Protein AF-A0A1X0SDA2-F1 (afdb_monomer)

Nearest PDB structures (foldseek):
  9e30-assembly2_B  TM=5.821E-01  e=6.233E+00  Homo sapiens

pLDDT: mean 78.37, std 19.58, range [34.31, 94.0]

Mean predicted aligned error: 14.25 Å

Radius of gyration: 33.46 Å; Cα contacts (8 Å, |Δi|>4): 51; chains: 1; bounding box: 66×58×89 Å

Structure (mmCIF, N/CA/C/O backbone):
data_AF-A0A1X0SDA2-F1
#
_entry.id   AF-A0A1X0SDA2-F1
#
loop_
_atom_site.group_PDB
_atom_site.id
_atom_site.type_symbol
_atom_site.label_atom_id
_atom_site.label_alt_id
_atom_site.label_comp_id
_atom_site.label_asym_id
_atom_site.label_entity_id
_atom_site.label_seq_id
_atom_site.pdbx_PDB_ins_code
_atom_site.Cartn_x
_atom_site.Cartn_y
_atom_site.Cartn_z
_atom_site.occupancy
_atom_site.B_iso_or_equiv
_atom_site.auth_seq_id
_atom_site.auth_comp_id
_atom_site.auth_asym_id
_atom_site.auth_atom_id
_atom_site.pdbx_PDB_model_num
ATOM 1 N N . SER A 1 1 ? -6.353 -14.352 3.993 1.00 35.25 1 SER A N 1
ATOM 2 C CA . SER A 1 1 ? -5.625 -14.753 2.774 1.00 35.25 1 SER A CA 1
ATOM 3 C C . SER A 1 1 ? -4.343 -13.950 2.722 1.00 35.25 1 SER A C 1
ATOM 5 O O . SER A 1 1 ? -4.430 -12.735 2.766 1.00 35.25 1 SER A O 1
ATOM 7 N N . ASN A 1 2 ? -3.171 -14.589 2.749 1.00 39.34 2 ASN A N 1
ATOM 8 C CA . ASN A 1 2 ? -1.880 -13.894 2.675 1.00 39.34 2 ASN A CA 1
ATOM 9 C C . ASN A 1 2 ? -1.632 -13.540 1.202 1.00 39.34 2 ASN A C 1
ATOM 11 O O . ASN A 1 2 ? -1.119 -14.365 0.447 1.00 39.34 2 ASN A O 1
ATOM 15 N N . ILE A 1 3 ? -2.091 -12.369 0.762 1.00 51.84 3 ILE A N 1
ATOM 16 C CA . ILE A 1 3 ? -1.771 -11.879 -0.578 1.00 51.84 3 ILE A CA 1
ATOM 17 C C . ILE A 1 3 ? -0.291 -11.519 -0.552 1.00 51.84 3 ILE A C 1
ATOM 19 O O . ILE A 1 3 ? 0.168 -10.678 0.219 1.00 51.84 3 ILE A O 1
ATOM 23 N N . ASN A 1 4 ? 0.485 -12.246 -1.345 1.00 62.78 4 ASN A N 1
ATOM 24 C CA . ASN A 1 4 ? 1.884 -11.938 -1.545 1.00 62.78 4 ASN A CA 1
ATOM 25 C C . ASN A 1 4 ? 1.921 -10.639 -2.357 1.00 62.78 4 ASN A C 1
ATOM 27 O O . ASN A 1 4 ? 1.657 -10.679 -3.547 1.00 62.78 4 ASN A O 1
ATOM 31 N N . TYR A 1 5 ? 2.178 -9.486 -1.741 1.00 63.56 5 TYR A N 1
ATOM 32 C CA . TYR A 1 5 ? 2.204 -8.191 -2.441 1.00 63.56 5 TYR A CA 1
ATOM 33 C C . TYR A 1 5 ? 3.291 -8.129 -3.535 1.00 63.56 5 TYR A C 1
ATOM 35 O O . TYR A 1 5 ? 3.168 -7.368 -4.491 1.00 63.56 5 TYR A O 1
ATOM 43 N N . VAL A 1 6 ? 4.263 -9.051 -3.514 1.00 65.62 6 VAL A N 1
ATOM 44 C CA . VAL A 1 6 ? 5.154 -9.322 -4.656 1.00 65.62 6 VAL A CA 1
ATOM 45 C C . VAL A 1 6 ? 4.363 -9.772 -5.898 1.00 65.62 6 VAL A C 1
ATOM 47 O O . VAL A 1 6 ? 4.707 -9.393 -7.016 1.00 65.62 6 VAL A O 1
ATOM 50 N N . ALA A 1 7 ? 3.266 -10.516 -5.711 1.00 71.12 7 ALA A N 1
ATOM 51 C CA . ALA A 1 7 ? 2.349 -10.961 -6.763 1.00 71.12 7 ALA A CA 1
ATOM 52 C C . ALA A 1 7 ? 1.712 -9.792 -7.524 1.00 71.12 7 ALA A C 1
ATOM 54 O O . ALA A 1 7 ? 1.456 -9.927 -8.717 1.00 71.12 7 ALA A O 1
ATOM 55 N N . TYR A 1 8 ? 1.504 -8.637 -6.878 1.00 81.06 8 TYR A N 1
ATOM 56 C CA . TYR A 1 8 ? 0.996 -7.444 -7.560 1.00 81.06 8 TYR A CA 1
ATOM 57 C C . TYR A 1 8 ? 1.887 -7.057 -8.745 1.00 81.06 8 TYR A C 1
ATOM 59 O O . TYR A 1 8 ? 1.380 -6.765 -9.822 1.00 81.06 8 TYR A O 1
ATOM 67 N N . TRP A 1 9 ? 3.209 -7.104 -8.567 1.00 85.56 9 TRP A N 1
ATOM 68 C CA . TRP A 1 9 ? 4.169 -6.691 -9.591 1.00 85.56 9 TRP A CA 1
ATOM 69 C C . TRP A 1 9 ? 4.317 -7.725 -10.705 1.00 85.56 9 TRP A C 1
ATOM 71 O O . TRP A 1 9 ? 4.426 -7.358 -11.870 1.00 85.56 9 TRP A O 1
ATOM 81 N N . VAL A 1 10 ? 4.300 -9.016 -10.367 1.00 81.75 10 VAL A N 1
ATOM 82 C CA . VAL A 1 10 ? 4.515 -10.090 -11.353 1.00 81.75 10 VAL A CA 1
ATOM 83 C C . VAL A 1 10 ? 3.259 -10.464 -12.146 1.00 81.75 10 VAL A C 1
ATOM 85 O O . VAL A 1 10 ? 3.384 -11.057 -13.212 1.00 81.75 10 VAL A O 1
ATOM 88 N N . ASN A 1 11 ? 2.062 -10.098 -11.675 1.00 84.75 11 ASN A N 1
ATOM 89 C CA . ASN A 1 11 ? 0.792 -10.439 -12.332 1.00 84.75 11 ASN A CA 1
ATOM 90 C C . ASN A 1 11 ? 0.284 -9.379 -13.325 1.00 84.75 11 ASN A C 1
ATOM 92 O O . ASN A 1 11 ? -0.814 -9.523 -13.858 1.00 84.75 11 ASN A O 1
ATOM 96 N N . GLN A 1 12 ? 1.038 -8.308 -13.563 1.00 84.56 12 GLN A N 1
ATOM 97 C CA . GLN A 1 12 ? 0.644 -7.223 -14.463 1.00 84.56 12 GLN A CA 1
ATOM 98 C C . GLN A 1 12 ? 1.834 -6.769 -15.314 1.00 84.56 12 GLN A C 1
ATOM 100 O O . GLN A 1 12 ? 2.992 -6.953 -14.925 1.00 84.56 12 GLN A O 1
ATOM 105 N N . ALA A 1 13 ? 1.564 -6.167 -16.474 1.00 88.50 13 ALA A N 1
ATOM 106 C CA . ALA A 1 13 ? 2.626 -5.687 -17.348 1.00 88.50 13 ALA A CA 1
ATOM 107 C C . ALA A 1 13 ? 3.423 -4.558 -16.671 1.00 88.50 13 ALA A C 1
ATOM 109 O O . ALA A 1 13 ? 2.871 -3.744 -15.930 1.00 88.50 13 ALA A O 1
ATOM 110 N N . ILE A 1 14 ? 4.727 -4.478 -16.959 1.00 87.19 14 ILE A N 1
ATOM 111 C CA . ILE A 1 14 ? 5.639 -3.486 -16.354 1.00 87.19 14 ILE A CA 1
ATOM 112 C C . ILE A 1 14 ? 5.142 -2.049 -16.589 1.00 87.19 14 ILE A C 1
ATOM 114 O O . ILE A 1 14 ? 5.273 -1.180 -15.722 1.00 87.19 14 ILE A O 1
ATOM 118 N N . ASN A 1 15 ? 4.523 -1.795 -17.744 1.00 88.19 15 ASN A N 1
ATOM 119 C CA . ASN A 1 15 ? 3.973 -0.487 -18.090 1.00 88.19 15 ASN A CA 1
ATOM 120 C C . ASN A 1 15 ? 2.847 -0.040 -17.152 1.00 88.19 15 ASN A C 1
ATOM 122 O O . ASN A 1 15 ? 2.805 1.144 -16.802 1.00 88.19 15 ASN A O 1
ATOM 126 N N . ASP A 1 16 ? 2.046 -0.984 -16.660 1.00 89.81 16 ASP A N 1
ATOM 127 C CA . ASP A 1 16 ? 0.895 -0.741 -15.785 1.00 89.81 16 ASP A CA 1
ATOM 128 C C . ASP A 1 16 ? 1.294 -0.574 -14.316 1.00 89.81 16 ASP A C 1
ATOM 130 O O . ASP A 1 16 ? 0.470 -0.258 -13.461 1.00 89.81 16 ASP A O 1
ATOM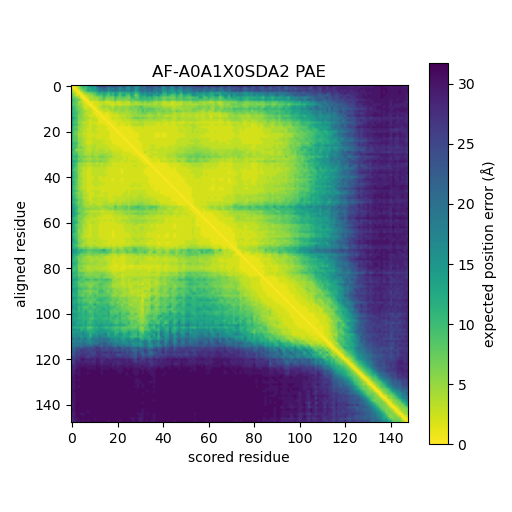 134 N N . TRP A 1 17 ? 2.572 -0.771 -13.986 1.00 92.00 17 TRP A N 1
ATOM 135 C CA . TRP A 1 17 ? 3.034 -0.596 -12.620 1.00 92.00 17 TRP A CA 1
ATOM 136 C C . TRP A 1 17 ? 2.835 0.847 -12.164 1.00 92.00 17 TRP A C 1
ATOM 138 O O . TRP A 1 17 ? 3.349 1.796 -12.769 1.00 92.00 17 TRP A O 1
ATOM 148 N N . ASN A 1 18 ? 2.141 0.987 -11.037 1.00 91.75 18 ASN A N 1
ATOM 149 C CA . ASN A 1 18 ? 1.778 2.263 -10.446 1.00 91.75 18 ASN A CA 1
ATOM 150 C C . ASN A 1 18 ? 1.767 2.165 -8.913 1.00 91.75 18 ASN A C 1
ATOM 152 O O . ASN A 1 18 ? 1.230 1.223 -8.328 1.00 91.75 18 ASN A O 1
ATOM 156 N N . VAL A 1 19 ? 2.373 3.167 -8.273 1.00 92.25 19 VAL A N 1
ATOM 157 C CA . VAL A 1 19 ? 2.463 3.310 -6.813 1.00 92.25 19 VAL A CA 1
ATOM 158 C C . VAL A 1 19 ? 1.098 3.600 -6.188 1.00 92.25 19 VAL A C 1
ATOM 160 O O . VAL A 1 19 ? 0.808 3.115 -5.099 1.00 92.25 19 VAL A O 1
ATOM 163 N N . ILE A 1 20 ? 0.258 4.389 -6.860 1.00 93.06 20 ILE A N 1
ATOM 164 C CA . ILE A 1 20 ? -1.069 4.748 -6.351 1.00 93.06 20 ILE A CA 1
ATOM 165 C C . ILE A 1 20 ? -2.004 3.548 -6.397 1.00 93.06 20 ILE A C 1
ATOM 167 O O . ILE A 1 20 ? -2.678 3.282 -5.409 1.00 93.06 20 ILE A O 1
ATOM 171 N N . ASP A 1 21 ? -1.977 2.780 -7.483 1.00 91.75 21 ASP A N 1
ATOM 172 C CA . ASP A 1 21 ? -2.808 1.580 -7.615 1.00 91.75 21 ASP A CA 1
ATOM 173 C C . ASP A 1 21 ? -2.396 0.504 -6.600 1.00 91.75 21 ASP A C 1
ATOM 175 O O . ASP A 1 21 ? -3.250 -0.166 -6.019 1.00 91.75 21 ASP A O 1
ATOM 179 N N . TYR A 1 22 ? -1.097 0.410 -6.292 1.00 92.25 22 TYR A N 1
ATOM 180 C CA . TYR A 1 22 ? -0.611 -0.423 -5.193 1.00 92.25 22 TYR A CA 1
ATOM 181 C C . TYR A 1 22 ? -1.199 0.030 -3.848 1.00 92.25 22 TYR A C 1
ATOM 183 O O . TYR A 1 22 ? -1.706 -0.789 -3.084 1.00 92.25 22 TYR A O 1
ATOM 191 N N . PHE A 1 23 ? -1.159 1.334 -3.546 1.00 92.31 23 PHE A N 1
ATOM 192 C CA . PHE A 1 23 ? -1.719 1.844 -2.294 1.00 92.31 23 PHE A CA 1
ATOM 193 C C . PHE A 1 23 ? -3.242 1.709 -2.217 1.00 92.31 23 PHE A C 1
ATOM 195 O O . PHE A 1 23 ? -3.749 1.458 -1.128 1.00 92.31 23 PHE A O 1
ATOM 202 N N . MET A 1 24 ? -3.961 1.845 -3.334 1.00 91.19 24 MET A N 1
ATOM 203 C CA . MET A 1 24 ? -5.404 1.599 -3.403 1.00 91.19 24 MET A CA 1
ATOM 204 C C . MET A 1 24 ? -5.727 0.161 -2.993 1.00 91.19 24 MET A C 1
ATOM 206 O O . MET A 1 24 ? -6.458 -0.032 -2.027 1.00 91.19 24 MET A O 1
ATOM 210 N N . LYS A 1 25 ? -5.104 -0.835 -3.639 1.00 90.44 25 LYS A N 1
ATOM 211 C CA . LYS A 1 25 ? -5.313 -2.253 -3.293 1.00 90.44 25 LYS A CA 1
ATOM 212 C C . LYS A 1 25 ? -4.952 -2.549 -1.840 1.00 90.44 25 LYS A C 1
ATOM 214 O O . LYS A 1 25 ? -5.692 -3.225 -1.137 1.00 90.44 25 LYS A O 1
ATOM 219 N N . LEU A 1 26 ? -3.844 -1.985 -1.360 1.00 90.12 26 LEU A N 1
ATOM 220 C CA . LEU A 1 26 ? -3.418 -2.156 0.027 1.00 90.12 26 LEU A CA 1
ATOM 221 C C . LEU A 1 26 ? -4.430 -1.579 1.027 1.00 90.12 26 LEU A C 1
ATOM 223 O O . LEU A 1 26 ? -4.651 -2.169 2.077 1.00 90.12 26 LEU A O 1
ATOM 227 N N . VAL A 1 27 ? -5.034 -0.432 0.717 1.00 89.38 27 VAL A N 1
ATOM 228 C CA . VAL A 1 27 ? -6.071 0.185 1.554 1.00 89.38 27 VAL A CA 1
ATOM 229 C C . VAL A 1 27 ? -7.380 -0.602 1.501 1.00 89.38 27 VAL A C 1
ATOM 231 O O . VAL A 1 27 ? -8.062 -0.694 2.516 1.00 89.38 27 VAL A O 1
ATOM 234 N N . GLU A 1 28 ? -7.735 -1.172 0.353 1.00 87.62 28 GLU A N 1
ATOM 235 C CA . GLU A 1 28 ? -8.917 -2.030 0.218 1.00 87.62 28 GLU A CA 1
ATOM 236 C C . GLU A 1 28 ? -8.778 -3.326 1.033 1.00 87.62 28 GLU A C 1
ATOM 238 O O . GLU A 1 28 ? -9.730 -3.752 1.685 1.00 87.62 28 GLU A O 1
ATOM 243 N N . GLU A 1 29 ? -7.588 -3.930 1.036 1.00 87.62 29 GLU A N 1
ATOM 244 C CA . GLU A 1 29 ? -7.313 -5.193 1.731 1.00 87.62 29 GLU A CA 1
ATOM 245 C C . GLU A 1 29 ? -7.013 -5.005 3.227 1.00 87.62 29 GLU A C 1
ATOM 247 O O . GLU A 1 29 ? -7.512 -5.753 4.071 1.00 87.62 29 GLU A O 1
ATOM 252 N N . GLU A 1 30 ? -6.200 -4.005 3.573 1.00 88.12 30 GLU A N 1
ATOM 253 C CA . GLU A 1 30 ? -5.747 -3.711 4.935 1.00 88.12 30 GLU A CA 1
ATOM 254 C C . GLU A 1 30 ? -6.013 -2.227 5.288 1.00 88.12 30 GLU A C 1
ATOM 256 O O . GLU A 1 30 ? -5.078 -1.438 5.470 1.00 88.12 30 GLU A O 1
ATOM 261 N N . PRO A 1 31 ? -7.286 -1.811 5.461 1.00 85.94 31 PRO A N 1
ATOM 262 C CA . PRO A 1 31 ? -7.662 -0.404 5.664 1.00 85.94 31 PRO A CA 1
ATOM 263 C C . PRO A 1 31 ? -7.210 0.182 7.009 1.00 85.94 31 PRO A C 1
ATOM 265 O O . PRO A 1 31 ? -7.305 1.386 7.242 1.00 85.94 31 PRO A O 1
ATOM 268 N N . THR A 1 32 ? -6.736 -0.649 7.934 1.00 86.19 32 THR A N 1
ATOM 269 C CA . THR A 1 32 ? -6.173 -0.207 9.217 1.00 86.19 32 THR A CA 1
ATOM 270 C C . THR A 1 32 ? -4.669 0.054 9.139 1.00 86.19 32 THR A C 1
ATOM 272 O O . THR A 1 32 ? -4.081 0.508 10.124 1.00 86.19 32 THR A O 1
ATOM 275 N N . MET A 1 33 ? -4.037 -0.208 7.988 1.00 88.12 33 MET A N 1
ATOM 276 C CA . MET A 1 33 ? -2.609 -0.003 7.800 1.00 88.12 33 MET A CA 1
ATOM 277 C C . MET A 1 33 ? -2.237 1.479 7.835 1.00 88.12 33 MET A C 1
ATOM 279 O O . MET A 1 33 ? -2.821 2.319 7.150 1.00 88.12 33 MET A O 1
ATOM 283 N N . ASP A 1 34 ? -1.191 1.800 8.596 1.00 87.38 34 ASP A N 1
ATOM 284 C CA . ASP A 1 34 ? -0.659 3.153 8.627 1.00 87.38 34 ASP A CA 1
ATOM 285 C C . ASP A 1 34 ? 0.186 3.482 7.376 1.00 87.38 34 ASP A C 1
ATOM 287 O O . ASP A 1 34 ? 0.816 2.622 6.752 1.00 87.38 34 ASP A O 1
ATOM 291 N N . ARG A 1 35 ? 0.248 4.775 7.031 1.00 90.00 35 ARG A N 1
ATOM 292 C CA . ARG A 1 35 ? 1.010 5.288 5.878 1.00 90.00 35 ARG A CA 1
ATOM 293 C C . ARG A 1 35 ? 2.485 4.877 5.898 1.00 90.00 35 ARG A C 1
ATOM 295 O O . ARG A 1 35 ? 3.070 4.648 4.838 1.00 90.00 35 ARG A O 1
ATOM 302 N N . LYS A 1 36 ? 3.123 4.854 7.069 1.00 90.50 36 LYS A N 1
ATOM 303 C CA . LYS A 1 36 ? 4.557 4.565 7.208 1.00 90.50 36 LYS A CA 1
ATOM 304 C C . LYS A 1 36 ? 4.825 3.092 6.907 1.00 90.50 36 LYS A C 1
ATOM 306 O O . LYS A 1 36 ? 5.764 2.793 6.173 1.00 90.50 36 LYS A O 1
ATOM 311 N N . LEU A 1 37 ? 3.980 2.200 7.411 1.00 91.62 37 LEU A N 1
ATOM 312 C CA . LEU A 1 37 ? 4.030 0.769 7.161 1.00 91.62 37 LEU A CA 1
ATOM 313 C C . LEU A 1 37 ? 3.715 0.451 5.698 1.00 91.62 37 LEU A C 1
ATOM 315 O O . LEU A 1 37 ? 4.466 -0.293 5.073 1.00 91.62 37 LEU A O 1
ATOM 319 N N . ALA A 1 38 ? 2.692 1.090 5.124 1.00 91.44 38 ALA A N 1
ATOM 320 C CA . ALA A 1 38 ? 2.373 0.979 3.702 1.00 91.44 38 ALA A CA 1
ATOM 321 C C . ALA A 1 38 ? 3.554 1.402 2.818 1.00 91.44 38 ALA A C 1
ATOM 323 O O . ALA A 1 38 ? 3.927 0.696 1.881 1.00 91.44 38 ALA A O 1
ATOM 324 N N . THR A 1 39 ? 4.197 2.523 3.162 1.00 93.06 39 THR A N 1
ATOM 325 C CA . THR A 1 39 ? 5.395 3.014 2.467 1.00 93.06 39 THR A CA 1
ATOM 326 C C . THR A 1 39 ? 6.565 2.035 2.600 1.00 93.06 39 THR A C 1
ATOM 328 O O . THR A 1 39 ? 7.278 1.790 1.631 1.00 93.06 39 THR A O 1
ATOM 331 N N . ALA A 1 40 ? 6.769 1.446 3.781 1.00 92.38 40 ALA A N 1
ATOM 332 C CA . ALA A 1 40 ? 7.819 0.455 3.994 1.00 92.38 40 ALA A CA 1
ATOM 333 C C . ALA A 1 40 ? 7.567 -0.844 3.208 1.00 92.38 40 ALA A C 1
ATOM 335 O O . ALA A 1 40 ? 8.519 -1.409 2.671 1.00 92.38 40 ALA A O 1
ATOM 336 N N . LYS A 1 41 ? 6.306 -1.298 3.106 1.00 92.69 41 LYS A N 1
ATOM 337 C CA . LYS A 1 41 ? 5.923 -2.468 2.298 1.00 92.69 41 LYS A CA 1
ATOM 338 C C . LYS A 1 41 ? 6.281 -2.258 0.826 1.00 92.69 41 LYS A C 1
ATOM 340 O O . LYS A 1 41 ? 7.075 -3.023 0.296 1.00 92.69 41 LYS A O 1
ATOM 345 N N . ILE A 1 42 ? 5.788 -1.184 0.204 1.00 93.12 42 ILE A N 1
ATOM 346 C CA . ILE A 1 42 ? 6.061 -0.935 -1.221 1.00 93.12 42 ILE A CA 1
ATOM 347 C C . ILE A 1 42 ? 7.557 -0.758 -1.508 1.00 93.12 42 ILE A C 1
ATOM 349 O O . ILE A 1 42 ? 8.053 -1.246 -2.516 1.00 93.12 42 ILE A O 1
ATOM 353 N N . MET A 1 43 ? 8.298 -0.095 -0.615 1.00 93.94 43 MET A N 1
ATOM 354 C CA . MET A 1 43 ? 9.745 0.075 -0.763 1.00 93.94 43 MET A CA 1
ATOM 355 C C . MET A 1 43 ? 10.470 -1.273 -0.780 1.00 93.94 43 MET A C 1
ATOM 357 O O . MET A 1 43 ? 11.282 -1.511 -1.671 1.00 93.94 43 MET A O 1
ATOM 361 N N . ARG A 1 44 ? 10.132 -2.167 0.158 1.00 93.50 44 ARG A N 1
ATOM 362 C CA . ARG A 1 44 ? 10.697 -3.520 0.212 1.00 93.50 44 ARG A CA 1
ATOM 363 C C . ARG A 1 44 ? 10.346 -4.323 -1.040 1.00 93.50 44 ARG A C 1
ATOM 365 O O . ARG A 1 44 ? 11.214 -4.991 -1.592 1.00 93.50 44 ARG A O 1
ATOM 372 N N . ASP A 1 45 ? 9.101 -4.251 -1.495 1.00 92.25 45 ASP A N 1
ATOM 373 C CA . ASP A 1 45 ? 8.663 -5.000 -2.671 1.00 92.25 45 ASP A CA 1
ATOM 374 C C . ASP A 1 45 ? 9.381 -4.527 -3.939 1.00 92.25 45 ASP A C 1
ATOM 376 O O . ASP A 1 45 ? 9.853 -5.348 -4.721 1.00 92.25 45 ASP A O 1
ATOM 380 N N . LEU A 1 46 ? 9.544 -3.213 -4.118 1.00 92.88 46 LEU A N 1
ATOM 381 C CA . LEU A 1 46 ? 10.288 -2.653 -5.249 1.00 92.88 46 LEU A CA 1
ATOM 382 C C . LEU A 1 46 ? 11.770 -3.053 -5.222 1.00 92.88 46 LEU A C 1
ATOM 384 O O . LEU A 1 46 ? 12.337 -3.336 -6.277 1.00 92.88 46 LEU A O 1
ATOM 388 N N . GLU A 1 47 ? 12.391 -3.113 -4.040 1.00 91.94 47 GLU A N 1
ATOM 389 C CA . GLU A 1 47 ? 13.765 -3.604 -3.872 1.00 91.94 47 GLU A CA 1
ATOM 390 C C . GLU A 1 47 ? 13.885 -5.090 -4.240 1.00 91.94 47 GLU A C 1
ATOM 392 O O . GLU A 1 47 ? 14.807 -5.473 -4.963 1.00 91.94 47 GLU A O 1
ATOM 397 N N . LEU A 1 48 ? 12.929 -5.922 -3.812 1.00 91.56 48 LEU A N 1
ATOM 398 C CA . LEU A 1 48 ? 12.880 -7.346 -4.157 1.00 91.56 48 LEU A CA 1
ATOM 399 C C . LEU A 1 48 ? 12.687 -7.563 -5.660 1.00 91.56 48 LEU A C 1
ATOM 401 O O . LEU A 1 48 ? 13.409 -8.353 -6.266 1.00 91.56 48 LEU A O 1
ATOM 405 N N . VAL A 1 49 ? 11.753 -6.835 -6.274 1.00 91.25 49 VAL A N 1
ATOM 406 C CA . VAL 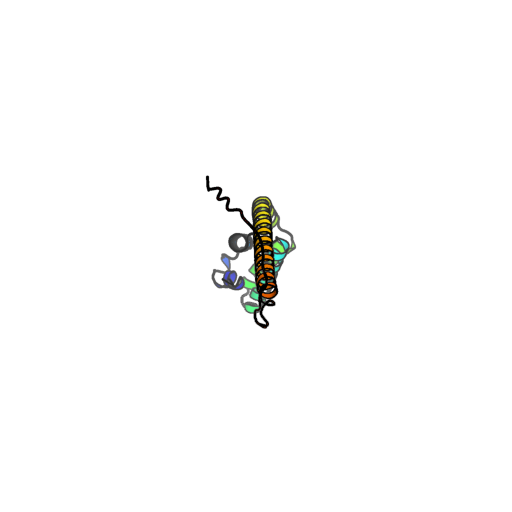A 1 49 ? 11.497 -6.886 -7.720 1.00 91.25 49 VAL A CA 1
ATOM 407 C C . VAL A 1 49 ? 12.738 -6.456 -8.500 1.00 91.25 49 VAL A C 1
ATOM 409 O O . VAL A 1 49 ? 13.133 -7.125 -9.454 1.00 91.25 49 VAL A O 1
ATOM 412 N N . GLN A 1 50 ? 13.395 -5.375 -8.073 1.00 90.25 50 GLN A N 1
ATOM 413 C CA . GLN A 1 50 ? 14.624 -4.902 -8.699 1.00 90.25 50 GLN A CA 1
ATOM 414 C C . GLN A 1 50 ? 15.762 -5.924 -8.580 1.00 90.25 50 GLN A C 1
ATOM 416 O O . GLN A 1 50 ? 16.504 -6.106 -9.542 1.00 90.25 50 GLN A O 1
ATOM 421 N N . ALA A 1 51 ? 15.903 -6.589 -7.431 1.00 89.88 51 ALA A N 1
ATOM 422 C CA . ALA A 1 51 ? 16.911 -7.626 -7.230 1.00 89.88 51 ALA A CA 1
ATOM 423 C C . ALA A 1 51 ? 16.633 -8.872 -8.088 1.00 89.88 51 ALA A C 1
ATOM 425 O O . ALA A 1 51 ? 17.544 -9.392 -8.729 1.00 89.88 51 ALA A O 1
ATOM 426 N N . ALA A 1 52 ? 15.376 -9.321 -8.146 1.00 89.38 52 ALA A N 1
ATOM 427 C CA . ALA A 1 52 ? 14.975 -10.511 -8.894 1.00 89.38 52 ALA A CA 1
ATOM 428 C C . ALA A 1 52 ? 15.071 -10.322 -10.419 1.00 89.38 52 ALA A C 1
ATOM 430 O O . ALA A 1 52 ? 15.434 -11.247 -11.145 1.00 89.38 52 ALA A O 1
ATOM 431 N N . LEU A 1 53 ? 14.771 -9.119 -10.912 1.00 88.69 53 LEU A N 1
ATOM 432 C CA . LEU A 1 53 ? 14.678 -8.810 -12.342 1.00 88.69 53 LEU A CA 1
ATOM 433 C C . LEU A 1 53 ? 15.743 -7.803 -12.794 1.00 88.69 53 LEU A C 1
ATOM 435 O O . LEU A 1 53 ? 15.538 -7.057 -13.750 1.00 88.69 53 LEU A O 1
ATOM 439 N N . ILE A 1 54 ? 16.906 -7.786 -12.134 1.00 85.25 54 ILE A N 1
ATOM 440 C CA . ILE A 1 54 ? 17.983 -6.816 -12.404 1.00 85.25 54 ILE A CA 1
ATOM 441 C C . ILE A 1 54 ? 18.496 -6.850 -13.852 1.00 85.25 54 ILE A C 1
ATOM 443 O O . ILE A 1 54 ? 19.006 -5.852 -14.361 1.00 85.25 54 ILE A O 1
ATOM 447 N N . HIS A 1 55 ? 18.344 -7.997 -14.515 1.00 88.81 55 HIS A N 1
ATOM 448 C CA . HIS A 1 55 ? 18.725 -8.215 -15.906 1.00 88.81 55 HIS A CA 1
ATOM 449 C C . HIS A 1 55 ? 17.763 -7.555 -16.909 1.00 88.81 55 HIS A C 1
ATOM 451 O O . HIS A 1 55 ? 18.116 -7.445 -18.079 1.00 88.81 55 HIS A O 1
ATOM 457 N N . VAL A 1 56 ? 16.580 -7.098 -16.475 1.00 91.88 56 VAL A N 1
ATOM 458 C CA . VAL A 1 56 ? 15.588 -6.412 -17.314 1.00 91.88 56 VAL A CA 1
ATOM 459 C C . VAL A 1 56 ? 15.738 -4.891 -17.142 1.00 91.88 56 VAL A C 1
ATOM 461 O O . VAL A 1 56 ? 15.355 -4.347 -16.099 1.00 91.88 56 VAL A O 1
ATOM 464 N N . PRO A 1 57 ? 16.265 -4.155 -18.144 1.00 90.12 57 PRO A N 1
ATOM 465 C CA . PRO A 1 57 ? 16.529 -2.718 -18.008 1.00 90.12 57 PRO A CA 1
ATOM 466 C C . PRO A 1 57 ? 15.269 -1.890 -17.734 1.00 90.12 57 PRO A C 1
ATOM 468 O O . PRO A 1 57 ? 15.309 -0.919 -16.978 1.00 90.12 57 PRO A O 1
ATOM 471 N N . GLU A 1 58 ? 14.141 -2.293 -18.322 1.00 91.81 58 GLU A N 1
ATOM 472 C CA . GLU A 1 58 ? 12.846 -1.638 -18.133 1.00 91.81 58 GLU A CA 1
ATOM 473 C C . GLU A 1 58 ? 12.396 -1.693 -16.669 1.00 91.81 58 GLU A C 1
ATOM 475 O O . GLU A 1 58 ? 12.033 -0.663 -16.097 1.00 91.81 58 GLU A O 1
ATOM 480 N N . VAL A 1 59 ? 12.526 -2.862 -16.028 1.00 90.94 59 VAL A N 1
ATOM 481 C CA . VAL A 1 59 ? 12.205 -3.042 -14.606 1.00 90.94 59 VAL A CA 1
ATOM 482 C C . VAL A 1 59 ? 13.076 -2.133 -13.753 1.00 90.94 59 VAL A C 1
ATOM 484 O O . VAL A 1 59 ? 12.546 -1.390 -12.930 1.00 90.94 59 VAL A O 1
ATOM 487 N N . LYS A 1 60 ? 14.393 -2.120 -13.990 1.00 90.00 60 LYS A N 1
ATOM 488 C CA . LYS A 1 60 ? 15.333 -1.261 -13.254 1.00 90.00 60 LYS A CA 1
ATOM 489 C C . LYS A 1 60 ? 14.937 0.218 -13.325 1.00 90.00 60 LYS A C 1
ATOM 491 O O . LYS A 1 60 ? 14.955 0.910 -12.309 1.00 90.00 60 LYS A O 1
ATOM 496 N N . ASN A 1 61 ? 14.580 0.711 -14.509 1.00 91.69 61 ASN A N 1
ATOM 497 C CA . ASN A 1 61 ? 14.204 2.112 -14.700 1.00 91.69 61 ASN A CA 1
ATOM 498 C C . ASN A 1 61 ? 12.852 2.439 -14.046 1.00 91.69 61 ASN A C 1
ATOM 500 O O . ASN A 1 61 ? 12.701 3.488 -13.405 1.00 91.69 61 ASN A O 1
ATOM 504 N N . LYS A 1 62 ? 11.876 1.532 -14.172 1.00 92.62 62 LYS A N 1
ATOM 5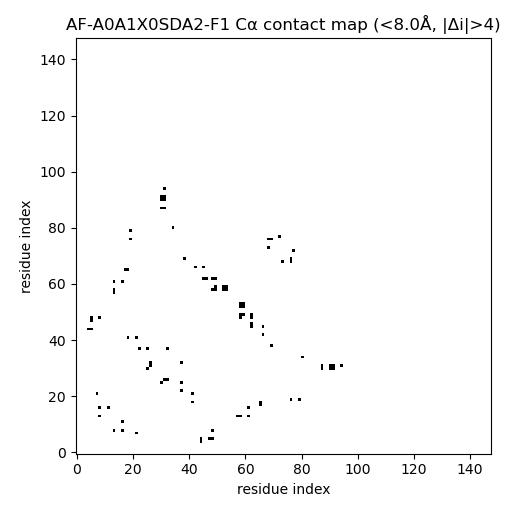05 C CA . LYS A 1 62 ? 10.532 1.698 -13.614 1.00 92.62 62 LYS A CA 1
ATOM 506 C C . LYS A 1 62 ? 10.564 1.689 -12.082 1.00 92.62 62 LYS A C 1
ATOM 508 O O . LYS A 1 62 ? 10.058 2.629 -11.466 1.00 92.62 62 LYS A O 1
ATOM 513 N N . THR A 1 63 ? 11.225 0.710 -11.459 1.00 93.00 63 THR A N 1
ATOM 514 C CA . THR A 1 63 ? 11.339 0.637 -9.991 1.00 93.00 63 THR A CA 1
ATOM 515 C C . THR A 1 63 ? 12.130 1.812 -9.427 1.00 93.00 63 THR A C 1
ATOM 517 O O . THR A 1 63 ? 11.690 2.420 -8.453 1.00 93.00 63 THR A O 1
ATOM 520 N N . ALA A 1 64 ? 13.228 2.226 -10.070 1.00 92.25 64 ALA A N 1
ATOM 521 C CA . ALA A 1 64 ? 13.990 3.403 -9.647 1.00 92.25 64 ALA A CA 1
ATOM 522 C C . ALA A 1 64 ? 13.139 4.683 -9.666 1.00 92.25 64 ALA A C 1
ATOM 524 O O . ALA A 1 64 ? 13.193 5.488 -8.732 1.00 92.25 64 ALA A O 1
ATOM 525 N N . THR A 1 65 ? 12.311 4.861 -10.699 1.00 92.88 65 THR A N 1
ATOM 526 C CA . THR A 1 65 ? 11.370 5.987 -10.792 1.00 92.88 65 THR A CA 1
ATOM 527 C C . THR A 1 65 ? 10.370 5.978 -9.637 1.00 92.88 65 THR A C 1
ATOM 529 O O . THR A 1 65 ? 10.168 7.003 -8.985 1.00 92.88 65 THR A O 1
ATOM 532 N N . MET A 1 66 ? 9.789 4.819 -9.328 1.00 94.00 66 MET A N 1
ATOM 533 C CA . MET A 1 66 ? 8.820 4.662 -8.236 1.00 94.00 66 MET A CA 1
ATOM 534 C C . MET A 1 66 ? 9.441 4.904 -6.867 1.00 94.00 66 MET A C 1
ATOM 536 O O . MET A 1 66 ? 8.902 5.671 -6.069 1.00 94.00 66 MET A O 1
ATOM 540 N N . ILE A 1 67 ? 10.612 4.319 -6.620 1.00 94.00 67 ILE A N 1
ATOM 541 C CA . ILE A 1 67 ? 11.383 4.538 -5.396 1.00 94.00 67 ILE A CA 1
ATOM 542 C C . ILE A 1 67 ? 11.670 6.033 -5.223 1.00 94.00 67 ILE A C 1
ATOM 544 O O . ILE A 1 67 ? 11.497 6.578 -4.133 1.00 94.00 67 ILE A O 1
ATOM 548 N N . ASN A 1 68 ? 12.055 6.727 -6.296 1.00 93.06 68 ASN A N 1
ATOM 549 C CA . ASN A 1 68 ? 12.299 8.165 -6.252 1.00 93.06 68 ASN A CA 1
ATOM 550 C C . ASN A 1 68 ? 11.028 8.973 -5.964 1.00 93.06 68 ASN A C 1
ATOM 552 O O . ASN A 1 68 ? 11.088 9.908 -5.165 1.00 93.06 68 ASN A O 1
ATOM 556 N N . LEU A 1 69 ? 9.885 8.614 -6.558 1.00 92.00 69 LEU A N 1
ATOM 557 C CA . LEU A 1 69 ? 8.593 9.249 -6.269 1.00 92.00 69 LEU A CA 1
ATOM 558 C C . LEU A 1 69 ? 8.231 9.136 -4.782 1.00 92.00 69 LEU A C 1
ATOM 560 O O . LEU A 1 69 ? 7.807 10.121 -4.171 1.00 92.00 69 LEU A O 1
ATOM 564 N N . ILE A 1 70 ? 8.452 7.959 -4.194 1.00 93.25 70 ILE A N 1
ATOM 565 C CA . ILE A 1 70 ? 8.193 7.684 -2.779 1.00 93.25 70 ILE A CA 1
ATOM 566 C C . ILE A 1 70 ? 9.167 8.466 -1.888 1.00 93.25 70 ILE A C 1
ATOM 568 O O . ILE A 1 70 ? 8.734 9.210 -1.005 1.00 93.25 70 ILE A O 1
ATOM 572 N N . LYS A 1 71 ? 10.480 8.362 -2.141 1.00 91.88 71 LYS A N 1
ATOM 573 C CA . LYS A 1 71 ? 11.528 9.025 -1.343 1.00 91.88 71 LYS A CA 1
ATOM 574 C C . LYS A 1 71 ? 11.399 10.546 -1.351 1.00 91.88 71 LYS A C 1
ATOM 576 O O . LYS A 1 71 ? 11.560 11.176 -0.309 1.00 91.88 71 LYS A O 1
ATOM 581 N N . LYS A 1 72 ? 11.065 11.138 -2.502 1.00 91.69 72 LYS A N 1
ATOM 582 C CA . LYS A 1 72 ? 10.853 12.588 -2.640 1.00 91.69 72 LYS A CA 1
ATOM 583 C C . LYS A 1 72 ? 9.526 13.070 -2.053 1.00 91.69 72 LYS A C 1
ATOM 585 O O . LYS A 1 72 ? 9.257 14.264 -2.117 1.00 91.69 72 LYS A O 1
ATOM 590 N N . LYS A 1 73 ? 8.704 12.175 -1.486 1.00 85.06 73 LYS A N 1
ATOM 591 C CA . LYS A 1 73 ? 7.364 12.488 -0.969 1.00 85.06 73 LYS A CA 1
ATOM 592 C C . LYS A 1 73 ? 6.529 13.238 -2.010 1.00 85.06 73 LYS A C 1
ATOM 594 O O . LYS A 1 73 ? 5.966 14.290 -1.713 1.00 85.06 73 LYS A O 1
ATOM 599 N N . SER A 1 74 ? 6.490 12.696 -3.231 1.00 88.38 74 SER A N 1
ATOM 600 C CA . SER A 1 74 ? 5.770 13.284 -4.365 1.00 88.38 74 SER A CA 1
ATOM 601 C C . SER A 1 74 ? 4.381 13.792 -3.963 1.00 88.38 74 SER A C 1
ATOM 603 O O . SER A 1 74 ? 3.675 13.132 -3.191 1.00 88.38 74 SER A O 1
ATOM 605 N N . LEU A 1 75 ? 3.981 14.942 -4.518 1.00 89.69 75 LEU A N 1
ATOM 606 C CA . LEU A 1 75 ? 2.679 15.564 -4.267 1.00 89.69 75 LEU A CA 1
ATOM 607 C C . LEU A 1 75 ? 1.537 14.567 -4.484 1.00 89.69 75 LEU A C 1
ATOM 609 O O . LEU A 1 75 ? 0.665 14.459 -3.635 1.00 89.69 75 LEU A O 1
ATOM 613 N N . VAL A 1 76 ? 1.611 13.757 -5.543 1.00 88.19 76 VAL A N 1
ATOM 614 C CA . VAL A 1 76 ? 0.598 12.741 -5.874 1.00 88.19 76 VAL A CA 1
ATOM 615 C C . VAL A 1 76 ? 0.390 11.744 -4.726 1.00 88.19 76 VAL A C 1
ATOM 617 O O . VAL A 1 76 ? -0.744 11.430 -4.372 1.00 88.19 76 VAL A O 1
ATOM 620 N N . ILE A 1 77 ? 1.475 11.282 -4.094 1.00 91.12 77 ILE A N 1
ATOM 621 C CA . ILE A 1 77 ? 1.403 10.354 -2.955 1.00 91.12 77 ILE A CA 1
ATOM 622 C C . ILE A 1 77 ? 0.826 11.069 -1.731 1.00 91.12 77 ILE A C 1
ATOM 624 O O . ILE A 1 77 ? 0.025 10.496 -0.999 1.00 91.12 77 ILE A O 1
ATOM 628 N N . SER A 1 78 ? 1.218 12.321 -1.494 1.00 90.19 78 SER A N 1
ATOM 629 C CA . SER A 1 78 ? 0.696 13.100 -0.367 1.00 90.19 78 SER A CA 1
ATOM 630 C C . SER A 1 78 ? -0.806 13.363 -0.510 1.00 90.19 78 SER A C 1
ATOM 632 O O . SER A 1 78 ? -1.552 13.054 0.417 1.00 90.19 78 SER A O 1
ATOM 634 N N . THR A 1 79 ? -1.264 13.791 -1.688 1.00 92.19 79 THR A N 1
ATOM 635 C CA . THR A 1 79 ? -2.685 14.003 -1.998 1.00 92.19 79 THR A CA 1
ATOM 636 C C . THR A 1 79 ? -3.500 12.715 -1.873 1.00 92.19 79 THR A C 1
ATOM 638 O O . THR A 1 79 ? -4.613 12.744 -1.349 1.00 92.19 79 THR A O 1
ATOM 641 N N . PHE A 1 80 ? -2.950 11.567 -2.289 1.00 92.88 80 PHE A N 1
ATOM 642 C CA . PHE A 1 80 ? -3.595 10.269 -2.075 1.00 92.88 80 PHE A CA 1
ATOM 643 C C . PHE A 1 80 ? -3.874 10.012 -0.586 1.00 92.88 80 PHE A C 1
ATOM 645 O O . PHE A 1 80 ? -5.006 9.692 -0.217 1.00 92.88 80 PHE A O 1
ATOM 652 N N . TRP A 1 81 ? -2.869 10.184 0.277 1.00 93.00 81 TRP A N 1
ATOM 653 C CA . TRP A 1 81 ? -3.020 9.928 1.712 1.00 93.00 81 TRP A CA 1
ATOM 654 C C . TRP A 1 81 ? -3.927 10.943 2.402 1.00 93.00 81 TRP A C 1
ATOM 656 O O . TRP A 1 81 ? -4.655 10.570 3.317 1.00 93.00 81 TRP A O 1
ATOM 666 N N . GLU A 1 82 ? -3.910 12.201 1.971 1.00 92.06 82 GLU A N 1
ATOM 667 C CA . GLU A 1 82 ? -4.819 13.231 2.480 1.00 92.06 82 GLU A CA 1
ATOM 668 C C . GLU A 1 82 ? -6.276 12.892 2.160 1.00 92.06 82 GLU A C 1
ATOM 670 O O . GLU A 1 82 ? -7.107 12.882 3.069 1.00 92.06 82 GLU A O 1
ATOM 675 N N . LYS A 1 83 ? -6.565 12.508 0.908 1.00 91.50 83 LYS A N 1
ATOM 676 C CA . LYS A 1 83 ? -7.911 12.115 0.464 1.00 91.50 83 LYS A CA 1
ATOM 677 C C . LYS A 1 83 ? -8.477 10.942 1.269 1.00 91.50 83 LYS A C 1
ATOM 679 O O . LYS A 1 83 ? -9.666 10.932 1.569 1.00 91.50 83 LYS A O 1
ATOM 684 N N . HIS A 1 84 ? -7.640 9.970 1.627 1.00 89.81 84 HIS A N 1
ATOM 685 C CA . HIS A 1 84 ? -8.076 8.767 2.344 1.00 89.81 84 HIS A CA 1
ATOM 686 C C . HIS A 1 84 ? -7.941 8.879 3.872 1.00 89.81 84 HIS A C 1
ATOM 688 O O . HIS A 1 84 ? -8.432 8.014 4.594 1.00 89.81 84 HIS A O 1
ATOM 694 N N . SER A 1 85 ? -7.312 9.937 4.401 1.00 88.19 85 SER A N 1
ATOM 695 C CA . SER A 1 85 ? -6.958 10.023 5.826 1.00 88.19 85 SER A CA 1
ATOM 696 C C . SER A 1 85 ? -8.168 9.951 6.758 1.00 88.19 85 SER A C 1
ATOM 698 O O . SER A 1 85 ? -8.111 9.269 7.781 1.00 88.19 85 SER A O 1
ATOM 700 N N . SER A 1 86 ? -9.255 10.651 6.429 1.00 86.50 86 SER A N 1
ATOM 701 C CA . SER A 1 86 ? -10.478 10.666 7.240 1.00 86.50 86 SER A CA 1
ATOM 702 C C . SER A 1 86 ? -11.119 9.281 7.308 1.00 86.50 86 SER A C 1
ATOM 704 O O . SER A 1 86 ? -11.383 8.784 8.402 1.00 86.50 86 SER A O 1
ATOM 706 N N . THR A 1 87 ? -11.288 8.631 6.158 1.00 88.00 87 THR A N 1
ATOM 707 C CA . THR A 1 87 ? -11.856 7.284 6.0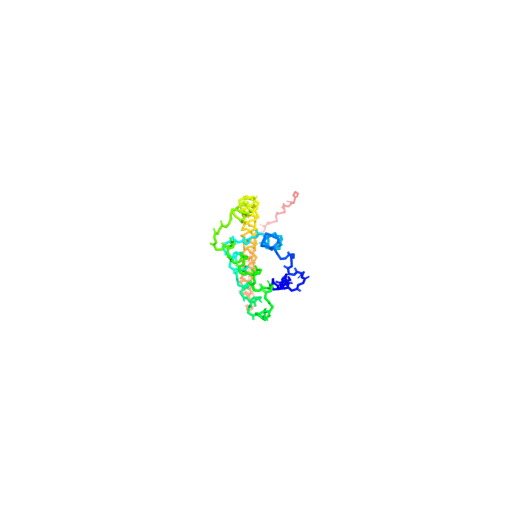47 1.00 88.00 87 THR A CA 1
ATOM 708 C C . THR A 1 87 ? -11.036 6.265 6.833 1.00 88.00 87 THR A C 1
ATOM 710 O O . THR A 1 87 ? -11.583 5.545 7.665 1.00 88.00 87 THR A O 1
ATOM 713 N N . LEU A 1 88 ? -9.712 6.259 6.654 1.00 87.38 88 LEU A N 1
ATOM 714 C CA . LEU A 1 88 ? -8.824 5.328 7.357 1.00 87.38 88 LEU A CA 1
ATOM 715 C C . LEU A 1 88 ? -8.847 5.544 8.876 1.00 87.38 88 LEU A C 1
ATOM 717 O O . LEU A 1 88 ? -8.798 4.581 9.639 1.00 87.38 88 LEU A O 1
ATOM 721 N N . LYS A 1 89 ? -8.974 6.795 9.345 1.00 87.12 89 LYS A N 1
ATOM 722 C CA . LYS A 1 89 ? -9.124 7.091 10.780 1.00 87.12 89 LYS A CA 1
ATOM 723 C C . LYS A 1 89 ? -10.422 6.527 11.347 1.00 87.12 89 LYS A C 1
ATOM 725 O O . LYS A 1 89 ? -10.387 5.955 12.432 1.00 87.12 89 LYS A O 1
ATOM 730 N N . ILE A 1 90 ? -11.540 6.675 10.636 1.00 89.06 90 ILE A N 1
ATOM 731 C CA . ILE A 1 90 ? -12.834 6.128 11.066 1.00 89.06 90 ILE A CA 1
ATOM 732 C C . ILE A 1 90 ? -12.744 4.604 11.166 1.00 89.06 90 ILE A C 1
ATOM 734 O O . ILE A 1 90 ? -13.072 4.048 12.211 1.00 89.06 90 ILE A O 1
ATOM 738 N N . ILE A 1 91 ? -12.209 3.946 10.133 1.00 87.25 91 ILE A N 1
ATOM 739 C CA . ILE A 1 91 ? -12.045 2.485 10.115 1.00 87.25 91 ILE A CA 1
ATOM 740 C C . ILE A 1 91 ? -11.114 2.019 11.243 1.00 87.25 91 ILE A C 1
ATOM 742 O O . ILE A 1 91 ? -11.409 1.055 11.946 1.00 87.25 91 ILE A O 1
ATOM 746 N N . SER A 1 92 ? -10.002 2.722 11.468 1.00 84.94 92 SER A N 1
ATOM 747 C CA . SER A 1 92 ? -9.061 2.406 12.547 1.00 84.94 92 SER A CA 1
ATOM 748 C C . SER A 1 92 ? -9.698 2.537 13.937 1.00 84.94 92 SER A C 1
ATOM 750 O O . SER A 1 92 ? -9.492 1.679 14.800 1.00 84.94 92 SER A O 1
ATOM 752 N N . LEU A 1 93 ? -10.497 3.585 14.164 1.00 88.75 93 LEU A N 1
ATOM 753 C CA . LEU A 1 93 ? -11.212 3.787 15.425 1.00 88.75 93 LEU A CA 1
ATOM 754 C C . LEU A 1 93 ? -12.277 2.714 15.654 1.00 88.75 93 LEU A C 1
ATOM 756 O O . LEU A 1 93 ? -12.342 2.165 16.754 1.00 88.75 93 LEU A O 1
ATOM 760 N N . ASP A 1 94 ? -13.060 2.391 14.626 1.00 89.81 94 ASP A N 1
ATOM 761 C CA . ASP A 1 94 ? -14.085 1.349 14.688 1.00 89.81 94 ASP A CA 1
ATOM 762 C C . ASP A 1 94 ? -13.469 -0.018 15.016 1.00 89.81 94 ASP A C 1
ATOM 764 O O . ASP A 1 94 ? -13.854 -0.673 15.988 1.00 89.81 94 ASP A O 1
ATOM 768 N N . HIS A 1 95 ? -12.393 -0.383 14.312 1.00 89.38 95 HIS A N 1
ATOM 769 C CA . HIS A 1 95 ? -11.653 -1.610 14.586 1.00 89.38 95 HIS A CA 1
ATOM 770 C C . HIS A 1 95 ? -11.133 -1.663 16.032 1.00 89.38 95 HIS A C 1
ATOM 772 O O . HIS A 1 95 ? -11.259 -2.681 16.714 1.00 89.38 95 HIS A O 1
ATOM 778 N N . LYS A 1 96 ? -10.594 -0.552 16.549 1.00 88.88 96 LYS A N 1
ATOM 779 C CA . LYS A 1 96 ? -10.107 -0.465 17.934 1.00 88.88 96 LYS A CA 1
ATOM 780 C C . LYS A 1 96 ? -11.229 -0.645 18.962 1.00 88.88 96 LYS A C 1
ATOM 782 O O . LYS A 1 96 ? -11.002 -1.264 20.005 1.00 88.88 96 LYS A O 1
ATOM 787 N N . LEU A 1 97 ? -12.417 -0.103 18.699 1.00 92.00 97 LEU A N 1
ATOM 788 C CA . LEU A 1 97 ? -13.591 -0.291 19.554 1.00 92.00 97 LEU A CA 1
ATOM 789 C C . LEU A 1 97 ? -14.058 -1.749 19.530 1.00 92.00 97 LEU A C 1
ATOM 791 O O . LEU A 1 97 ? -14.279 -2.334 20.592 1.00 92.00 97 LEU A O 1
ATOM 795 N N . TYR A 1 98 ? -14.124 -2.354 18.344 1.00 91.69 98 TYR A N 1
ATOM 796 C CA . TYR A 1 98 ? -14.490 -3.757 18.170 1.00 91.69 98 TYR A CA 1
ATOM 797 C C . TYR A 1 98 ? -13.545 -4.709 18.919 1.00 91.69 98 TYR A C 1
ATOM 799 O O . TYR A 1 98 ? -14.002 -5.583 19.661 1.00 91.69 98 TYR A O 1
ATOM 807 N N . VAL A 1 99 ? -12.227 -4.516 18.788 1.00 90.88 99 VAL A N 1
ATOM 808 C CA . VAL A 1 99 ? -11.218 -5.332 19.485 1.00 90.88 99 VAL A CA 1
ATOM 809 C C . VAL A 1 99 ? -11.389 -5.236 21.000 1.00 90.88 99 VAL A C 1
ATOM 811 O O . VAL A 1 99 ? -11.414 -6.262 21.675 1.00 90.88 99 VAL A O 1
ATOM 814 N N . ARG A 1 100 ? -11.583 -4.029 21.546 1.00 91.88 100 ARG A N 1
ATOM 815 C CA . ARG A 1 100 ? -11.808 -3.843 22.990 1.00 91.88 100 ARG A CA 1
ATOM 816 C C . ARG A 1 100 ? -13.086 -4.507 23.479 1.00 91.88 100 ARG A C 1
ATOM 818 O O . ARG A 1 100 ? -13.068 -5.137 24.530 1.00 91.88 100 ARG A O 1
ATOM 825 N N . LYS A 1 101 ? -14.181 -4.385 22.725 1.00 92.44 101 LYS A N 1
ATOM 826 C CA . LYS A 1 101 ? -15.445 -5.050 23.057 1.00 92.44 101 LYS A CA 1
ATOM 827 C C . LYS A 1 101 ? -15.267 -6.567 23.089 1.00 92.44 101 LYS A C 1
ATOM 829 O O . LYS A 1 101 ? -15.706 -7.215 24.030 1.00 92.44 101 LYS A O 1
ATOM 834 N N . THR A 1 102 ? -14.583 -7.116 22.090 1.00 90.81 102 THR A N 1
ATOM 835 C CA . THR A 1 102 ? -14.291 -8.552 22.013 1.00 90.81 102 THR A CA 1
ATOM 836 C C . THR A 1 102 ? -13.422 -9.002 23.186 1.00 90.81 102 THR A C 1
ATOM 838 O O . THR A 1 102 ? -13.717 -10.015 23.810 1.00 90.81 102 THR A O 1
ATOM 841 N N . GLN A 1 103 ? -12.392 -8.229 23.536 1.00 93.31 103 GLN A N 1
ATOM 842 C CA . GLN A 1 103 ? -11.542 -8.511 24.690 1.00 93.31 103 GLN A CA 1
ATOM 843 C C . GLN A 1 103 ? -12.339 -8.514 26.003 1.00 93.31 103 GLN A C 1
ATOM 845 O O . GLN A 1 103 ? -12.213 -9.458 26.775 1.00 93.31 103 GLN A O 1
ATOM 850 N N . ALA A 1 104 ? -13.200 -7.517 26.228 1.00 92.19 104 ALA A N 1
ATOM 851 C CA . ALA A 1 104 ? -14.033 -7.447 27.428 1.00 92.19 104 ALA A CA 1
ATOM 852 C C . ALA A 1 104 ? -14.967 -8.663 27.557 1.00 92.19 104 ALA A C 1
ATOM 854 O O . ALA A 1 104 ? -15.071 -9.242 28.633 1.00 92.19 104 ALA A O 1
ATOM 855 N N . LEU A 1 105 ? -15.581 -9.101 26.452 1.00 92.31 105 LEU A N 1
ATOM 856 C CA . LEU A 1 105 ? -16.425 -10.302 26.436 1.00 92.31 105 LEU A CA 1
ATOM 857 C C . LEU A 1 105 ? -15.630 -11.578 26.747 1.00 92.31 105 LEU A C 1
ATOM 859 O O . LEU A 1 105 ? -16.122 -12.459 27.447 1.00 92.31 105 LEU A O 1
ATOM 863 N N . LEU A 1 106 ? -14.395 -11.687 26.251 1.00 93.25 106 LEU A N 1
ATOM 864 C CA . LEU A 1 106 ? -13.520 -12.822 26.560 1.00 93.25 106 LEU A CA 1
ATOM 865 C C . LEU A 1 106 ? -13.092 -12.832 28.037 1.00 93.25 106 LEU A C 1
ATOM 867 O O . LEU A 1 106 ? -13.027 -13.901 28.644 1.00 93.25 106 LEU A O 1
ATOM 871 N N . GLU A 1 107 ? -12.823 -11.665 28.624 1.00 93.62 107 GLU A N 1
ATOM 872 C CA . GLU A 1 107 ? -12.498 -11.514 30.049 1.00 93.62 107 GLU A CA 1
ATOM 873 C C . GLU A 1 107 ? -13.709 -11.826 30.949 1.00 93.62 107 GLU A C 1
ATOM 875 O O . GLU A 1 107 ? -13.574 -12.531 31.955 1.00 93.62 107 GLU A O 1
ATOM 880 N N . GLU A 1 108 ? -14.907 -11.381 30.565 1.00 90.19 108 GLU A N 1
ATOM 881 C CA . GLU A 1 108 ? -16.167 -11.725 31.233 1.00 90.19 108 GLU A CA 1
ATOM 882 C C . GLU A 1 108 ? -16.437 -13.240 31.174 1.00 90.19 108 GLU A C 1
ATOM 884 O O . GLU A 1 108 ? -16.691 -13.877 32.195 1.00 90.19 108 GLU A O 1
ATOM 889 N N . GLU A 1 109 ? -16.288 -13.867 30.006 1.00 88.25 109 GLU A N 1
ATOM 890 C CA . GLU A 1 109 ? -16.462 -15.316 29.855 1.00 88.25 109 GLU A CA 1
ATOM 891 C C . GLU A 1 109 ? -15.428 -16.102 30.684 1.00 88.25 109 GLU A C 1
ATOM 893 O O . GLU A 1 109 ? -15.760 -17.090 31.349 1.00 88.25 109 GLU A O 1
ATOM 898 N N . ALA A 1 110 ? -14.165 -15.661 30.704 1.00 89.62 110 ALA A N 1
ATOM 899 C CA . ALA A 1 110 ? -13.116 -16.289 31.505 1.00 89.62 110 ALA A CA 1
ATOM 900 C C . ALA A 1 110 ? -13.404 -16.190 33.014 1.00 89.62 110 ALA A C 1
ATOM 902 O O . ALA A 1 110 ? -13.260 -17.179 33.748 1.00 89.62 110 ALA A O 1
ATOM 903 N N . THR A 1 111 ? -13.853 -15.023 33.485 1.00 88.44 111 THR A N 1
ATOM 904 C CA . THR A 1 111 ? -14.232 -14.818 34.890 1.00 88.44 111 THR A CA 1
ATOM 905 C C . THR A 1 111 ? -15.476 -15.635 35.256 1.00 88.44 111 THR A C 1
ATOM 907 O O . THR A 1 111 ? -15.452 -16.340 36.272 1.00 88.44 111 THR A O 1
ATOM 910 N N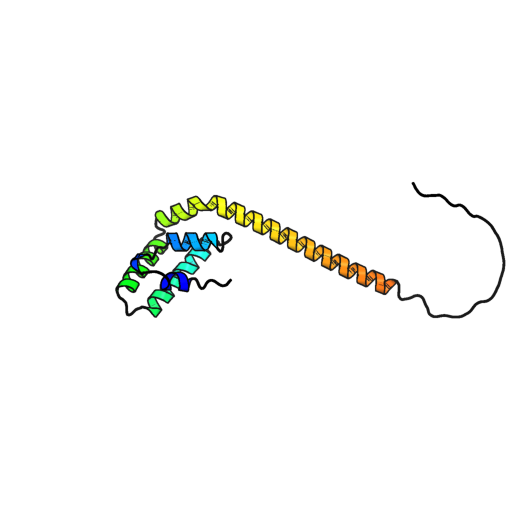 . ASN A 1 112 ? -16.499 -15.686 34.401 1.00 87.38 112 ASN A N 1
ATOM 911 C CA . ASN A 1 112 ? -17.695 -16.516 34.588 1.00 87.38 112 ASN A CA 1
ATOM 912 C C . ASN A 1 112 ? -17.364 -18.016 34.671 1.00 87.38 112 ASN A C 1
ATOM 914 O O . ASN A 1 112 ? -17.793 -18.707 35.598 1.00 87.38 112 ASN A O 1
ATOM 918 N N . ARG A 1 113 ? -16.509 -18.539 33.784 1.00 79.44 113 ARG A N 1
ATOM 919 C CA . ARG A 1 113 ? -16.053 -19.943 33.851 1.00 79.44 113 ARG A CA 1
ATOM 920 C C . ARG A 1 113 ? -15.268 -20.252 35.123 1.00 79.44 113 ARG A C 1
ATOM 922 O O . ARG A 1 113 ? -15.425 -21.328 35.705 1.00 79.44 113 ARG A O 1
ATOM 929 N N . SER A 1 114 ? -14.417 -19.327 35.564 1.00 76.00 114 SER A N 1
ATOM 930 C CA . SER A 1 114 ? -13.628 -19.508 36.787 1.00 76.00 114 SER A CA 1
ATOM 931 C C . SER A 1 114 ? -14.500 -19.513 38.052 1.00 76.00 114 SER A C 1
ATOM 933 O O . SER A 1 114 ? -14.261 -20.306 38.966 1.00 76.00 114 SER A O 1
ATOM 935 N N . THR A 1 115 ? -15.550 -18.688 38.094 1.00 70.88 115 THR A N 1
ATOM 936 C CA . THR A 1 115 ? -16.484 -18.623 39.227 1.00 70.88 115 THR A CA 1
ATOM 937 C C . THR A 1 115 ? -17.425 -19.828 39.266 1.00 70.88 115 THR A C 1
ATOM 939 O O . THR A 1 115 ? -17.673 -20.352 40.352 1.00 70.88 115 THR A O 1
ATOM 942 N N . LEU A 1 116 ? -17.863 -20.347 38.113 1.00 63.88 116 LEU A N 1
ATOM 943 C CA . LEU A 1 116 ? -18.611 -21.610 38.008 1.00 63.88 116 LEU A CA 1
ATOM 944 C C . LEU A 1 116 ? -17.811 -22.809 38.547 1.00 63.88 116 LEU A C 1
ATOM 946 O O . LEU A 1 116 ? -18.327 -23.570 39.368 1.00 63.88 116 LEU A O 1
ATOM 950 N N . LYS A 1 117 ? -16.527 -22.938 38.175 1.00 63.81 117 LYS A N 1
ATOM 951 C CA . LYS A 1 117 ? -15.642 -23.989 38.718 1.00 63.81 117 LYS A CA 1
ATOM 952 C C . LYS A 1 117 ? -15.425 -23.857 40.228 1.00 63.81 117 LYS A C 1
ATOM 954 O O . LYS A 1 117 ? -15.398 -24.864 40.931 1.00 63.81 117 LYS A O 1
ATOM 959 N N . ARG A 1 118 ? -15.300 -22.628 40.744 1.00 55.09 118 ARG A N 1
ATOM 960 C CA . ARG A 1 118 ? -15.162 -22.382 42.189 1.00 55.09 118 ARG A CA 1
ATOM 961 C C . ARG A 1 118 ? -16.426 -22.785 42.953 1.00 55.09 118 ARG A C 1
ATOM 963 O O . ARG A 1 118 ? -16.303 -23.431 43.987 1.00 55.09 118 ARG A O 1
ATOM 970 N N . LYS A 1 119 ? -17.617 -22.470 42.423 1.00 54.62 119 LYS A N 1
ATOM 971 C CA . LYS A 1 119 ? -18.903 -22.822 43.049 1.00 54.62 119 LYS A CA 1
ATOM 972 C C . LYS A 1 119 ? -19.134 -24.339 43.124 1.00 54.62 119 LYS A C 1
ATOM 974 O O . LYS A 1 119 ? -19.584 -24.808 44.163 1.00 54.62 119 LYS A O 1
ATOM 979 N N . GLN A 1 120 ? -18.755 -25.102 42.093 1.00 54.16 120 GLN A N 1
ATOM 980 C CA . GLN A 1 120 ? -18.837 -26.575 42.106 1.00 54.16 120 GLN A CA 1
ATOM 981 C C . GLN A 1 120 ? -17.833 -27.244 43.065 1.00 54.16 120 GLN A C 1
ATOM 983 O O . GLN A 1 120 ? -18.136 -28.283 43.657 1.00 54.16 120 GLN A O 1
ATOM 988 N N . ALA A 1 121 ? -16.652 -26.653 43.264 1.00 50.91 121 ALA A N 1
ATOM 989 C CA . ALA A 1 121 ? -15.675 -27.163 44.227 1.00 50.91 121 ALA A CA 1
ATOM 990 C C . ALA A 1 121 ? -16.104 -26.904 45.685 1.00 50.91 121 ALA A C 1
ATOM 992 O O . ALA A 1 121 ? -15.904 -27.761 46.541 1.00 50.91 121 ALA A O 1
ATOM 993 N N . SER A 1 122 ? -16.759 -25.770 45.965 1.00 49.25 122 SER A N 1
ATOM 994 C CA . SER A 1 122 ? -17.288 -25.449 47.301 1.00 49.25 122 SER A CA 1
ATOM 995 C C . SER A 1 122 ? -18.568 -26.204 47.679 1.00 49.25 122 SER A C 1
ATOM 997 O O . SER A 1 122 ? -18.895 -26.275 48.858 1.00 49.25 122 SER A O 1
ATOM 999 N N . SER A 1 123 ? -19.286 -26.792 46.717 1.00 46.12 123 SER A N 1
ATOM 1000 C CA . SER A 1 123 ? -20.448 -27.656 46.987 1.00 46.12 123 SER A CA 1
ATOM 1001 C C . SER A 1 123 ? -20.092 -29.142 47.134 1.00 46.12 123 SER A C 1
ATOM 1003 O O . SER A 1 123 ? -20.981 -29.952 47.374 1.00 46.12 123 SER A O 1
ATOM 1005 N N . SER A 1 124 ? -18.812 -29.514 47.007 1.00 43.47 124 SER A N 1
ATOM 1006 C CA . SER A 1 124 ? -18.363 -30.918 47.039 1.00 43.47 124 SER A CA 1
ATOM 1007 C C . SER A 1 124 ? -17.667 -31.330 48.346 1.00 43.47 124 SER A C 1
ATOM 1009 O O . SER A 1 124 ? -17.087 -32.409 48.416 1.00 43.47 124 SER A O 1
ATOM 1011 N N . SER A 1 125 ? -17.742 -30.523 49.410 1.00 45.66 125 SER A N 1
ATOM 1012 C CA . SER A 1 125 ? -17.248 -30.899 50.745 1.00 45.66 125 SER A CA 1
ATOM 1013 C C . SER A 1 125 ? -18.368 -30.881 51.786 1.00 45.66 125 SER A C 1
ATOM 1015 O O . SER A 1 125 ? -18.392 -30.040 52.679 1.00 45.66 125 SER A O 1
ATOM 1017 N N . SER A 1 126 ? -19.323 -31.803 51.664 1.00 47.72 126 SER A N 1
ATOM 1018 C CA . SER A 1 126 ? -20.291 -32.084 52.730 1.00 47.72 126 SER A CA 1
ATOM 1019 C C . SER A 1 126 ? -20.912 -33.473 52.557 1.00 47.72 126 SER A C 1
ATOM 1021 O O . SER A 1 126 ? -22.111 -33.603 52.326 1.00 47.72 126 SER A O 1
ATOM 1023 N N . SER A 1 127 ? -20.107 -34.529 52.676 1.00 43.22 127 SER A N 1
ATOM 1024 C CA . SER A 1 127 ? -20.640 -35.868 52.967 1.00 43.22 127 SER A CA 1
ATOM 1025 C C . SER A 1 127 ? -19.531 -36.844 53.361 1.00 43.22 127 SER A C 1
ATOM 1027 O O . SER A 1 127 ? -19.098 -37.664 52.556 1.00 43.22 127 SER A O 1
ATOM 1029 N N . PHE A 1 128 ? -19.116 -36.796 54.628 1.00 39.56 128 PHE A N 1
ATOM 1030 C CA . PHE A 1 128 ? -18.712 -38.009 55.339 1.00 39.56 128 PHE A CA 1
ATOM 1031 C C . PHE A 1 128 ? -19.811 -38.337 56.352 1.00 39.56 128 PHE A C 1
ATOM 1033 O O . PHE A 1 128 ? -20.081 -37.575 57.276 1.00 39.56 128 PHE A O 1
ATOM 1040 N N . LEU A 1 129 ? -20.496 -39.452 56.096 1.00 48.69 129 LEU A N 1
ATOM 1041 C CA . LEU A 1 129 ? -21.556 -40.025 56.919 1.00 48.69 129 LEU A CA 1
ATOM 1042 C C . LEU A 1 129 ? -21.080 -40.328 58.346 1.00 48.69 129 LEU A C 1
ATOM 1044 O O . LEU A 1 129 ? -20.000 -40.890 58.505 1.00 48.69 129 LEU A O 1
ATOM 1048 N N . SER A 1 130 ? -21.959 -40.142 59.344 1.00 36.19 130 SER A N 1
ATOM 1049 C CA . SER A 1 130 ? -22.144 -41.090 60.465 1.00 36.19 130 SER A CA 1
ATOM 1050 C C . SER A 1 130 ? -23.449 -40.853 61.254 1.00 36.19 130 SER A C 1
ATOM 1052 O O . SER A 1 130 ? -23.480 -40.060 62.182 1.00 36.19 130 SER A O 1
ATOM 1054 N N . LYS A 1 131 ? -24.476 -41.635 60.883 1.00 40.69 131 LYS A N 1
ATOM 1055 C CA . LYS A 1 131 ? -25.573 -42.261 61.668 1.00 40.69 131 LYS A CA 1
ATOM 1056 C C . LYS A 1 131 ? -26.551 -41.459 62.577 1.00 40.69 131 LYS A C 1
ATOM 1058 O O . LYS A 1 131 ? -26.194 -40.454 63.171 1.00 40.69 131 LYS A O 1
ATOM 1063 N N . PRO A 1 132 ? -27.798 -41.974 62.749 1.00 47.78 132 PRO A N 1
ATOM 1064 C CA . PRO A 1 132 ? -28.900 -41.300 63.442 1.00 47.78 132 PRO A CA 1
ATOM 1065 C C . 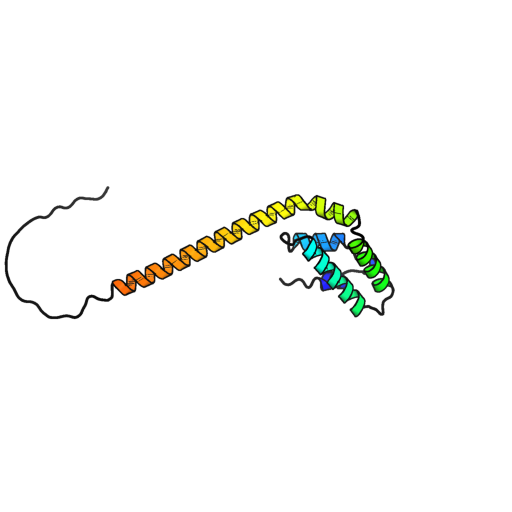PRO A 1 132 ? -29.092 -41.768 64.901 1.00 47.78 132 PRO A C 1
ATOM 1067 O O . PRO A 1 132 ? -28.923 -42.953 65.195 1.00 47.78 132 PRO A O 1
ATOM 1070 N N . SER A 1 133 ? -29.565 -40.888 65.799 1.00 35.12 133 SER A N 1
ATOM 1071 C CA . SER A 1 133 ? -30.430 -41.280 66.935 1.00 35.12 133 SER A CA 1
ATOM 1072 C C . SER A 1 133 ? -31.054 -40.108 67.714 1.00 35.12 133 SER A C 1
ATOM 1074 O O . SER A 1 133 ? -30.362 -39.341 68.368 1.00 35.12 133 SER A O 1
ATOM 1076 N N . LYS A 1 134 ? -32.397 -40.066 67.655 1.00 41.25 134 LYS A N 1
ATOM 1077 C CA . LYS A 1 134 ? -33.419 -39.608 68.628 1.00 41.25 134 LYS A CA 1
ATOM 1078 C C . LYS A 1 134 ? -33.068 -38.523 69.668 1.00 41.25 134 LYS A C 1
ATOM 1080 O O . LYS A 1 134 ? -32.425 -38.825 70.669 1.00 41.25 134 LYS A O 1
ATOM 1085 N N . LYS A 1 135 ? -33.813 -37.407 69.613 1.00 40.00 135 LYS A N 1
ATOM 1086 C CA . LYS A 1 135 ? -34.858 -37.024 70.598 1.00 40.00 135 LYS A CA 1
ATOM 1087 C C . LYS A 1 135 ? -35.645 -35.781 70.121 1.00 40.00 135 LYS A C 1
ATOM 1089 O O . LYS A 1 135 ? -35.032 -34.867 69.596 1.00 40.00 135 LYS A O 1
ATOM 1094 N N . ARG A 1 136 ? -36.980 -35.860 70.292 1.00 37.88 136 ARG A N 1
ATOM 1095 C CA . ARG A 1 136 ? -38.008 -34.837 70.632 1.00 37.88 136 ARG A CA 1
ATOM 1096 C C . ARG A 1 136 ? -37.563 -33.358 70.631 1.00 37.88 136 ARG A C 1
ATOM 1098 O O . ARG A 1 136 ? -36.492 -33.074 71.143 1.00 37.88 136 ARG A O 1
ATOM 1105 N N . ASP A 1 137 ? -38.341 -32.368 70.195 1.00 34.31 137 ASP A N 1
ATOM 1106 C CA . ASP A 1 137 ? -39.784 -32.124 70.373 1.00 34.31 137 ASP A CA 1
ATOM 1107 C C . ASP A 1 137 ? -40.144 -30.794 69.643 1.00 34.31 137 ASP A C 1
ATOM 1109 O O . ASP A 1 137 ? -39.254 -29.950 69.552 1.00 34.31 137 ASP A O 1
ATOM 1113 N N . ILE A 1 138 ? -41.424 -30.597 69.253 1.00 40.19 138 ILE A N 1
ATOM 1114 C CA . ILE A 1 138 ? -42.133 -29.288 69.090 1.00 40.19 138 ILE A CA 1
ATOM 1115 C C . ILE A 1 138 ? -41.673 -28.409 67.889 1.00 40.19 138 ILE A C 1
ATOM 1117 O O . ILE A 1 138 ? -40.487 -28.228 67.667 1.00 40.19 138 ILE A O 1
ATOM 1121 N N . ASP A 1 139 ? -42.478 -27.731 67.070 1.00 36.09 139 ASP A N 1
ATOM 1122 C CA . ASP A 1 139 ? -43.913 -27.619 66.784 1.00 36.09 139 ASP A CA 1
ATOM 1123 C C . ASP A 1 139 ? -44.001 -26.657 65.568 1.00 36.09 139 ASP A C 1
ATOM 1125 O O . ASP A 1 139 ? -43.224 -25.710 65.479 1.00 36.09 139 ASP A O 1
ATOM 1129 N N . THR A 1 140 ? -44.888 -26.955 64.617 1.00 40.62 140 THR A N 1
ATOM 1130 C CA . THR A 1 140 ? -45.708 -26.019 63.814 1.00 40.62 140 THR A CA 1
ATOM 1131 C C . THR A 1 140 ? -45.051 -24.754 63.203 1.00 40.62 140 THR A C 1
ATOM 1133 O O . THR A 1 140 ? -44.737 -23.796 63.897 1.00 40.62 140 THR A O 1
ATOM 1136 N N . GLN A 1 141 ? -44.969 -24.672 61.865 1.00 43.88 141 GLN A N 1
ATOM 1137 C CA . GLN A 1 141 ? -45.928 -23.915 61.028 1.00 43.88 141 GLN A CA 1
ATOM 1138 C C . GLN A 1 141 ? -45.583 -23.970 59.531 1.00 43.88 141 GLN A C 1
ATOM 1140 O O . GLN A 1 141 ? -44.446 -23.795 59.100 1.00 43.88 141 GLN A O 1
ATOM 1145 N N . VAL A 1 142 ? -46.634 -24.248 58.765 1.00 45.09 142 VAL A N 1
ATOM 1146 C CA . VAL A 1 142 ? -46.763 -24.155 57.313 1.00 45.09 142 VAL A CA 1
ATOM 1147 C C . VAL A 1 142 ? -47.110 -22.710 56.980 1.00 45.09 142 VAL A C 1
ATOM 1149 O O . VAL A 1 142 ? -48.067 -22.203 57.552 1.00 45.09 142 VAL A O 1
ATOM 1152 N N . GLU A 1 143 ? -46.439 -22.093 56.008 1.00 47.38 143 GLU A N 1
ATOM 1153 C CA . GLU A 1 143 ? -47.092 -21.054 55.206 1.00 47.38 143 GLU A CA 1
ATOM 1154 C C . GLU A 1 143 ? -46.528 -21.036 53.779 1.00 47.38 143 GLU A C 1
ATOM 1156 O O . GLU A 1 143 ? -45.332 -20.859 53.545 1.00 47.38 143 GLU A O 1
ATOM 1161 N N . GLN A 1 144 ? -47.423 -21.325 52.835 1.00 50.06 144 GLN A N 1
ATOM 1162 C CA . GLN A 1 144 ? -47.270 -21.147 51.396 1.00 50.06 144 GLN A CA 1
ATOM 1163 C C . GLN A 1 144 ? -47.575 -19.688 51.058 1.00 50.06 144 GLN A C 1
ATOM 1165 O O . GLN A 1 144 ? -48.619 -19.214 51.486 1.00 50.06 144 GLN A O 1
ATOM 1170 N N . ILE A 1 145 ? -46.756 -19.034 50.233 1.00 52.38 145 ILE A N 1
ATOM 1171 C CA . ILE A 1 145 ? -47.151 -17.871 49.413 1.00 52.38 145 ILE A CA 1
ATOM 1172 C C . ILE A 1 145 ? -46.272 -17.955 48.151 1.00 52.38 145 ILE A C 1
ATOM 1174 O O . ILE A 1 145 ? -45.054 -17.843 48.250 1.00 52.38 145 ILE A O 1
ATOM 1178 N N . GLU A 1 146 ? -46.731 -18.587 47.072 1.00 52.22 146 GLU A N 1
ATOM 1179 C CA . GLU A 1 146 ? -47.593 -18.080 45.984 1.00 52.22 146 GLU A CA 1
ATOM 1180 C C . GLU A 1 146 ? -46.874 -17.090 45.045 1.00 52.22 146 GLU A C 1
ATOM 1182 O O . GLU A 1 146 ? -46.232 -16.132 45.467 1.00 52.22 146 GLU A O 1
ATOM 1187 N N . HIS A 1 147 ? -46.933 -17.444 43.759 1.00 40.34 147 HIS A N 1
ATOM 1188 C CA . HIS A 1 147 ? -46.392 -16.757 42.593 1.00 40.34 147 HIS A CA 1
ATOM 1189 C C . HIS A 1 147 ? -47.364 -15.666 42.126 1.00 40.34 147 HIS A C 1
ATOM 1191 O O . HIS A 1 147 ? -48.562 -15.934 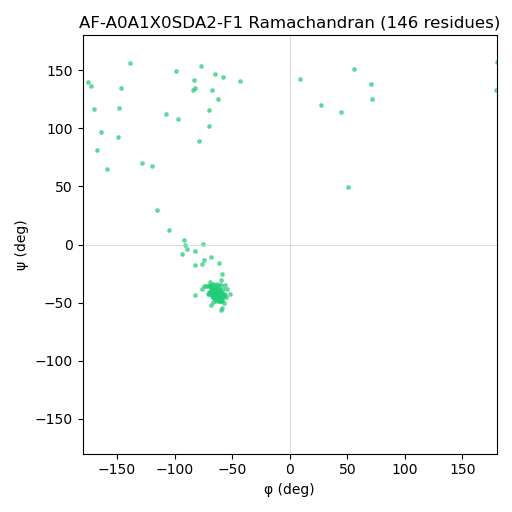42.064 1.00 40.34 147 HIS A O 1
ATOM 1197 N N . ASP A 1 148 ? -46.826 -14.524 41.694 1.00 47.75 148 ASP A N 1
ATOM 1198 C CA . ASP A 1 148 ? -47.459 -13.675 40.671 1.00 47.75 148 ASP A CA 1
ATOM 1199 C C . ASP A 1 148 ? -47.033 -14.132 39.263 1.00 47.75 148 ASP A C 1
ATOM 1201 O O . ASP A 1 148 ? -45.850 -14.534 39.097 1.00 47.75 148 ASP A O 1
#

Foldseek 3Di:
DPPPLLCVCVVDDLVPDDPLVSVVVCCVVPLLDDPVRSLVVLLVSLVVQCVVPVVDVSSVVSSVVVNCCSVVVPPVNVVS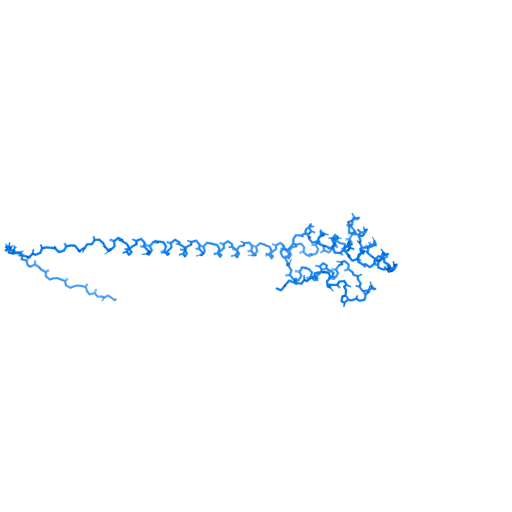CVVCVVVSVVVNVVVVVVVVVVVVVVVVVVVVVVVVVVVVVVVPPDDDDDDDDDDDDDDDDDDDDDDD

Solvent-accessible surface area (backbone atoms only — not comparable to full-atom values): 9119 Å² total; per-residue (Å²): 131,90,76,57,71,63,50,63,63,75,76,46,60,79,85,73,66,48,74,64,63,50,51,50,53,45,40,75,76,43,45,67,64,49,72,68,59,54,50,52,50,53,52,52,43,44,52,50,50,38,66,77,39,58,89,38,67,67,51,43,54,53,42,52,51,50,52,48,41,58,74,68,60,34,66,71,61,50,52,52,51,60,73,44,44,64,61,35,49,51,51,38,51,51,52,53,52,51,53,51,53,52,49,51,52,51,52,51,50,53,50,51,53,54,50,52,54,50,55,58,59,70,70,68,78,80,81,83,88,82,87,88,84,90,78,88,79,90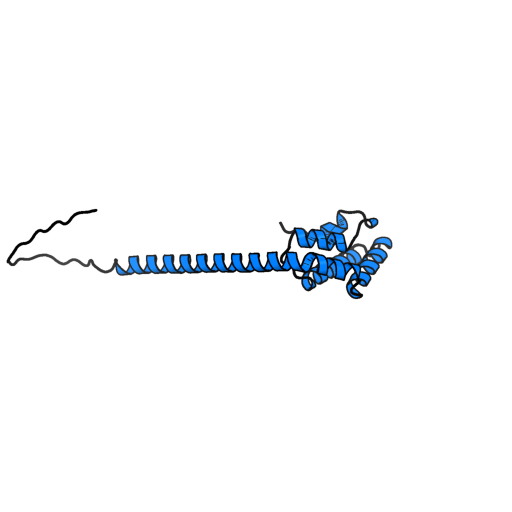,78,90,86,88,83,89,81,86,84,134

Organism: Rhizopus microsporus (NCBI:txid58291)

Sequence (148 aa):
SNINYVAYWVNQAINDWNVIDYFMKLVEEEPTMDRKLATAKIMRDLELVQAALIHVPEVKNKTATMINLIKKKSLVISTFWEKHSSTLKIISLDHKLYVRKTQALLEEEATNRSTLKRKQASSSSSSFLSKPSKKRDIDTQVEQIEHD

Secondary structure (DSSP, 8-state):
----THHHHHTS-GGG--HHHHHHHHHHH-TT--HHHHHHHHHHHHHHHHHHTTT-HHHHHHHHHHHHHHHTT-HHHHHHHHHHHHHHHHHHHHHHHHHHHHHHHHHHHHHHHHHHHHHHHHTS------------------------